Protein AF-A0A935I8S0-F1 (afdb_monomer_lite)

Foldseek 3Di:
DDPVVVVLVVVVVVVVVVVVVPPDPDDDPDQAEAAAAEEQEDQPDPSPDDPVLVVVVQVVVQCQLQVVDPCLVVDDPVCNVVRDNNRHGYAYDQAALVGDGDRRYHYHNDPCLEAEPLDPVVCPPPGQQSRYAYEYTHQYYPPDQKDWDDQDDDDPVNPDDSHTYIYGHPPCSPPDDD

Secondary structure (DSSP, 8-state):
--HHHHHHHHHHHHHHHHTTS-----S--PPEEEEEEEEEEESSSTTS--HHHHHHHHHHHHHHHTT--GGGGGS-GGGGGG----SEEEEE-SB-TTS-B--SEEEEE-STTEE-TT-GGGGGG---TTT-EEEEEESEESS-SEEE--TT---TTSTT----EEEEEGGGTT----

pLDDT: mean 71.48, std 18.16, range [29.22, 94.81]

Sequence (178 aa):
MRPKYEESVKRIKESIKLNKNSNQDKILSEPITIPVVFHILHLGGSENISDEQIYDQIRILNRDYQKQNEDTTNVVTAFQNNIANVGFKFVLAKIDPDGRCTNGIVRHLTSKTFWNADSIDHFRYTWPPDKYLNFYIVKSINIAPAYTFLPWHRNSRLCRCHSMRIQISRQHWNCKYC

Structure (mmCIF, N/CA/C/O backbone):
data_AF-A0A935I8S0-F1
#
_entry.id   AF-A0A935I8S0-F1
#
loop_
_atom_site.group_PDB
_atom_site.id
_atom_site.type_symbol
_atom_site.label_atom_id
_atom_site.label_alt_id
_atom_site.label_comp_id
_atom_site.label_asym_id
_atom_site.label_entity_id
_atom_site.label_seq_id
_atom_site.pdbx_PDB_ins_code
_atom_site.Cartn_x
_atom_site.Cartn_y
_atom_site.Cartn_z
_atom_site.occupancy
_atom_site.B_iso_or_equiv
_atom_site.auth_seq_id
_atom_site.auth_comp_id
_atom_site.auth_asym_id
_atom_site.auth_atom_id
_atom_site.pdbx_PDB_model_num
ATOM 1 N N . MET A 1 1 ? -27.569 0.102 -10.338 1.00 47.88 1 MET A N 1
ATOM 2 C CA . MET A 1 1 ? -26.706 -0.362 -9.227 1.00 47.88 1 MET A CA 1
ATOM 3 C C . MET A 1 1 ? -26.232 -1.777 -9.599 1.00 47.88 1 MET A C 1
ATOM 5 O O . MET A 1 1 ? -26.982 -2.451 -10.295 1.00 47.88 1 MET A O 1
ATOM 9 N N . ARG A 1 2 ? -24.958 -2.163 -9.382 1.00 45.62 2 ARG A N 1
ATOM 10 C CA . ARG A 1 2 ? -24.390 -3.420 -9.940 1.00 45.62 2 ARG A CA 1
ATOM 11 C C . ARG A 1 2 ? -24.674 -4.613 -8.999 1.00 45.62 2 ARG A C 1
ATOM 13 O O . ARG A 1 2 ? -24.190 -4.565 -7.869 1.00 45.62 2 ARG A O 1
ATOM 20 N N . PRO A 1 3 ? -25.298 -5.710 -9.475 1.00 60.19 3 PRO A N 1
ATOM 21 C CA . PRO A 1 3 ? -25.743 -6.831 -8.630 1.00 60.19 3 PRO A CA 1
ATOM 22 C C . PRO A 1 3 ? -24.647 -7.453 -7.748 1.00 60.19 3 PRO A C 1
ATOM 24 O O . PRO A 1 3 ? -24.883 -7.774 -6.591 1.00 60.19 3 PRO A O 1
ATOM 27 N N . LYS A 1 4 ? -23.409 -7.549 -8.258 1.00 61.66 4 LYS A N 1
ATOM 28 C CA . LYS A 1 4 ? -22.282 -8.185 -7.547 1.00 61.66 4 LYS A CA 1
ATOM 29 C C . LYS A 1 4 ? -21.810 -7.434 -6.292 1.00 61.66 4 LYS A C 1
ATOM 31 O O . LYS A 1 4 ? -21.258 -8.058 -5.391 1.00 61.66 4 LYS A O 1
ATOM 36 N N . TYR A 1 5 ? -21.986 -6.111 -6.238 1.00 57.78 5 TYR A N 1
ATOM 37 C CA . TYR A 1 5 ? -21.604 -5.301 -5.072 1.00 57.78 5 TYR A CA 1
ATOM 38 C C . TYR A 1 5 ? -22.648 -5.397 -3.960 1.00 57.78 5 TYR A C 1
ATOM 40 O O . TYR A 1 5 ? -22.319 -5.535 -2.787 1.00 57.78 5 TYR A O 1
ATOM 48 N N . GLU A 1 6 ? -23.924 -5.363 -4.333 1.00 71.25 6 GLU A N 1
ATOM 49 C CA . GLU A 1 6 ? -25.011 -5.582 -3.380 1.00 71.25 6 GLU A CA 1
ATOM 50 C C . GLU A 1 6 ? -24.904 -6.971 -2.762 1.00 71.25 6 GLU A C 1
ATOM 52 O O . GLU A 1 6 ? -25.078 -7.120 -1.558 1.00 71.25 6 GLU A O 1
ATOM 57 N N . GLU A 1 7 ? -24.513 -7.965 -3.558 1.00 75.06 7 GLU A N 1
ATOM 58 C CA . GLU A 1 7 ? -24.261 -9.317 -3.083 1.00 75.06 7 GLU A CA 1
ATOM 59 C C . GLU A 1 7 ? -23.069 -9.394 -2.116 1.00 75.06 7 GLU A C 1
ATOM 61 O O . GLU A 1 7 ? -23.178 -10.042 -1.079 1.00 75.06 7 GLU A O 1
ATOM 66 N N . SER A 1 8 ? -21.950 -8.703 -2.373 1.00 64.69 8 SER A N 1
ATOM 67 C CA . SER A 1 8 ? -20.818 -8.690 -1.432 1.00 64.69 8 SER A CA 1
ATOM 68 C C . SER A 1 8 ? -21.151 -7.966 -0.127 1.00 64.69 8 SER A C 1
ATOM 70 O O . SER A 1 8 ? -20.838 -8.476 0.950 1.00 64.69 8 SER A O 1
ATOM 72 N N . VAL A 1 9 ? -21.860 -6.836 -0.195 1.00 74.19 9 VAL A N 1
ATOM 73 C CA . VAL A 1 9 ? -22.369 -6.127 0.991 1.00 74.19 9 VAL A CA 1
ATOM 74 C C . VAL A 1 9 ? -23.384 -6.986 1.748 1.00 74.19 9 VAL A C 1
ATOM 76 O O . VAL A 1 9 ? -23.379 -7.001 2.979 1.00 74.19 9 VAL A O 1
ATOM 79 N N . LYS A 1 10 ? -24.238 -7.724 1.035 1.00 81.31 10 LYS A N 1
ATOM 80 C CA . LYS A 1 10 ? -25.221 -8.638 1.621 1.00 81.31 10 LYS A CA 1
ATOM 81 C C . LYS A 1 10 ? -24.537 -9.802 2.338 1.00 81.31 10 LYS A C 1
ATOM 83 O O . LYS A 1 10 ? -24.839 -10.008 3.508 1.00 81.31 10 LYS A O 1
ATOM 88 N N . ARG A 1 11 ? -23.538 -10.449 1.723 1.00 76.19 11 ARG A N 1
ATOM 89 C CA . ARG A 1 11 ? -22.737 -11.513 2.362 1.00 76.19 11 ARG A CA 1
ATOM 90 C C . ARG A 1 11 ? -22.033 -11.035 3.633 1.00 76.19 11 ARG A C 1
ATOM 92 O O . ARG A 1 11 ? -22.046 -11.740 4.634 1.00 76.19 11 ARG A O 1
ATOM 99 N N . ILE A 1 12 ? -21.457 -9.828 3.614 1.00 76.88 12 ILE A N 1
ATOM 100 C CA . ILE A 1 12 ? -20.814 -9.229 4.798 1.00 76.88 12 ILE A CA 1
ATOM 101 C C . ILE A 1 12 ? -21.853 -8.940 5.892 1.00 76.88 12 ILE A C 1
ATOM 103 O O . ILE A 1 12 ? -21.623 -9.210 7.067 1.00 76.88 12 ILE A O 1
ATOM 107 N N . LYS A 1 13 ? -23.029 -8.416 5.531 1.00 77.50 13 LYS A N 1
ATOM 108 C CA . LYS A 1 13 ? -24.113 -8.176 6.497 1.00 77.50 13 LYS A CA 1
ATOM 109 C C . LYS A 1 13 ? -24.677 -9.477 7.072 1.00 77.50 13 LYS A C 1
ATOM 111 O O . LYS A 1 13 ? -25.064 -9.501 8.237 1.00 77.50 13 LYS A O 1
ATOM 116 N N . GLU A 1 14 ? -24.741 -10.537 6.276 1.00 79.38 14 GLU A N 1
ATOM 117 C CA . GLU A 1 14 ? -25.218 -11.858 6.690 1.00 79.38 14 GLU A CA 1
ATOM 118 C C . GLU A 1 14 ? -24.225 -12.556 7.622 1.00 79.38 14 GLU A C 1
ATOM 120 O O . GLU A 1 14 ? -24.647 -13.052 8.665 1.00 79.38 14 GLU A O 1
ATOM 125 N N . SER A 1 15 ? -22.918 -12.501 7.342 1.00 66.75 15 SER A N 1
ATOM 126 C CA . SER A 1 15 ? -21.899 -13.039 8.257 1.00 66.75 15 SER A CA 1
ATOM 127 C C . SER A 1 15 ? -21.891 -12.315 9.610 1.00 66.75 15 SER A C 1
ATOM 129 O O . SER A 1 15 ? -21.768 -12.954 10.653 1.00 66.75 15 SER A O 1
ATOM 131 N N . ILE A 1 16 ? -22.130 -10.998 9.621 1.00 70.69 16 ILE A N 1
ATOM 132 C CA . ILE A 1 16 ? -22.276 -10.210 10.858 1.00 70.69 16 ILE A CA 1
ATOM 133 C C . ILE A 1 16 ? -23.542 -10.601 11.639 1.00 70.69 16 ILE A C 1
ATOM 135 O O . ILE A 1 16 ? -23.523 -10.616 12.868 1.00 70.69 16 ILE A O 1
ATOM 139 N N . LYS A 1 17 ? -24.651 -10.911 10.953 1.00 71.06 17 LYS A N 1
ATOM 140 C CA . LYS A 1 17 ? -25.908 -11.328 11.600 1.00 71.06 17 LYS A CA 1
ATOM 141 C C . LYS A 1 17 ? -25.829 -12.739 12.181 1.00 71.06 17 LYS A C 1
ATOM 143 O O . LYS A 1 17 ? -26.334 -12.952 13.278 1.00 71.06 17 LYS A O 1
ATOM 148 N N . LEU A 1 18 ? -25.182 -13.675 11.487 1.00 60.50 18 LEU A N 1
ATOM 149 C CA . LEU A 1 18 ? -24.985 -15.043 11.982 1.00 60.50 18 LEU A CA 1
ATOM 150 C C . LEU A 1 18 ? -24.153 -15.062 13.272 1.00 60.50 18 LEU A C 1
ATOM 152 O O . LEU A 1 18 ? -24.485 -15.791 14.200 1.00 60.50 18 LEU A O 1
ATOM 156 N N . ASN A 1 19 ? -23.164 -14.173 13.385 1.00 57.09 19 ASN A N 1
ATOM 157 C CA . ASN A 1 19 ? -22.360 -14.021 14.600 1.00 57.09 19 ASN A CA 1
ATOM 158 C C . ASN A 1 19 ? -23.111 -13.397 15.794 1.00 57.09 19 ASN A C 1
ATOM 160 O O . ASN A 1 19 ? -22.591 -13.438 16.903 1.00 57.09 19 ASN A O 1
ATOM 164 N N . LYS A 1 20 ? -24.313 -12.828 15.606 1.00 54.94 20 LYS A N 1
ATOM 165 C CA . LYS A 1 20 ? -25.110 -12.237 16.700 1.00 54.94 20 LYS A CA 1
ATOM 166 C C . LYS A 1 20 ? -26.064 -13.215 17.390 1.00 54.94 20 LYS A C 1
ATOM 168 O O . LYS A 1 20 ? -26.501 -12.922 18.495 1.00 54.94 20 LYS A O 1
ATOM 173 N N . ASN A 1 21 ? -26.394 -14.344 16.761 1.00 51.12 21 ASN A N 1
ATOM 174 C CA . ASN A 1 21 ? -27.400 -15.279 17.289 1.00 51.12 21 ASN A CA 1
ATOM 175 C C . ASN A 1 21 ? -26.797 -16.438 18.099 1.00 51.12 21 ASN A C 1
ATOM 177 O O . ASN A 1 21 ? -27.532 -17.213 18.708 1.00 51.12 21 ASN A O 1
ATOM 181 N N . SER A 1 22 ? -25.471 -16.548 18.136 1.00 48.03 22 SER A N 1
ATOM 182 C CA . SER A 1 22 ? -24.754 -17.504 18.973 1.00 48.03 22 SER A CA 1
ATOM 183 C C . SER A 1 22 ? -24.495 -16.865 20.336 1.00 48.03 22 SER A C 1
ATOM 185 O O . SER A 1 22 ? -23.469 -16.221 20.535 1.00 48.03 22 SER A O 1
ATOM 187 N N . ASN A 1 23 ? -25.438 -17.016 21.271 1.00 50.53 23 ASN A N 1
ATOM 188 C CA . ASN A 1 23 ? -25.213 -16.736 22.691 1.00 50.53 23 ASN A CA 1
ATOM 189 C C . ASN A 1 23 ? -24.154 -17.699 23.235 1.00 50.53 23 ASN A C 1
ATOM 191 O O . ASN A 1 23 ? -24.461 -18.753 23.792 1.00 50.53 23 ASN A O 1
ATOM 195 N N . GLN A 1 24 ? -22.896 -17.329 23.055 1.00 47.62 24 GLN A N 1
ATOM 196 C CA . GLN A 1 24 ? -21.802 -17.865 23.831 1.00 47.62 24 GLN A CA 1
ATOM 197 C C . GLN A 1 24 ? -20.819 -16.727 24.043 1.00 47.62 24 GLN A C 1
ATOM 199 O O . GLN A 1 24 ? -20.204 -16.245 23.092 1.00 47.62 24 GLN A O 1
ATOM 204 N N . ASP A 1 25 ? -20.692 -16.317 25.302 1.00 52.53 25 ASP A N 1
ATOM 205 C CA . ASP A 1 25 ? -19.586 -15.533 25.840 1.00 52.53 25 ASP A CA 1
ATOM 206 C C . ASP A 1 25 ? -18.270 -16.298 25.632 1.00 52.53 25 ASP A C 1
ATOM 208 O O . ASP A 1 25 ? -17.648 -16.817 26.560 1.00 52.53 25 ASP A O 1
ATOM 212 N N . LYS A 1 26 ? -17.846 -16.418 24.373 1.00 43.56 26 LYS A N 1
ATOM 213 C CA . LYS A 1 26 ? -16.537 -16.915 23.989 1.00 43.56 26 LYS A CA 1
ATOM 214 C C . LYS A 1 26 ? -15.690 -15.707 23.633 1.00 43.56 26 LYS A C 1
ATOM 216 O O . LYS A 1 26 ? -15.690 -15.199 22.517 1.00 43.56 26 LYS A O 1
ATOM 221 N N . ILE A 1 27 ? -15.022 -15.243 24.681 1.00 51.50 27 ILE A N 1
ATOM 222 C CA . ILE A 1 27 ? -13.694 -14.639 24.689 1.00 51.50 27 ILE A CA 1
ATOM 223 C C . ILE A 1 27 ? -12.972 -14.821 23.338 1.00 51.50 27 ILE A C 1
ATOM 225 O O . ILE A 1 27 ? -12.757 -15.946 22.886 1.00 51.50 27 ILE A O 1
ATOM 229 N N . LEU A 1 28 ? -12.571 -13.669 22.782 1.00 48.00 28 LEU A N 1
ATOM 230 C CA . LEU A 1 28 ? -11.877 -13.402 21.514 1.00 48.00 28 LEU A CA 1
ATOM 231 C C . LEU A 1 28 ? -12.797 -13.333 20.284 1.00 48.00 28 LEU A C 1
ATOM 233 O O . LEU A 1 28 ? -12.865 -14.260 19.481 1.00 48.00 28 LEU A O 1
ATOM 237 N N . SER A 1 29 ? -13.425 -12.167 20.070 1.00 54.91 29 SER A N 1
ATOM 238 C CA . SER A 1 29 ? -13.771 -11.757 18.709 1.00 54.91 29 SER A CA 1
ATOM 239 C C . SER A 1 29 ? -12.471 -11.708 17.908 1.00 54.91 29 SER A C 1
ATOM 241 O O . SER A 1 29 ? -11.661 -10.791 18.060 1.00 54.91 29 SER A O 1
ATOM 243 N N . GLU A 1 30 ? -12.200 -12.742 17.110 1.00 59.38 30 GLU A N 1
ATOM 244 C CA . GLU A 1 30 ? -11.024 -12.706 16.254 1.00 59.38 30 GLU A CA 1
ATOM 245 C C . GLU A 1 30 ? -11.119 -11.460 15.363 1.00 59.38 30 GLU A C 1
ATOM 247 O O . GLU A 1 30 ? -12.149 -11.243 14.714 1.00 59.38 30 GLU A O 1
ATOM 252 N N . PRO A 1 31 ? -10.082 -10.604 15.348 1.00 66.69 31 PRO A N 1
ATOM 253 C CA . PRO A 1 31 ? -10.117 -9.390 14.557 1.00 66.69 31 PRO A CA 1
ATOM 254 C C . PRO A 1 31 ? -10.281 -9.764 13.085 1.00 66.69 31 PRO A C 1
ATOM 256 O O . PRO A 1 31 ? -9.520 -10.584 12.552 1.00 66.69 31 PRO A O 1
ATOM 259 N N . ILE A 1 32 ? -11.262 -9.138 12.427 1.00 80.56 32 ILE A N 1
ATOM 260 C CA . ILE A 1 32 ? -11.515 -9.321 10.996 1.00 80.56 32 ILE A CA 1
ATOM 261 C C . ILE A 1 32 ? -10.199 -9.090 10.263 1.00 80.56 32 ILE A C 1
ATOM 263 O O . ILE A 1 32 ? -9.533 -8.079 10.454 1.00 80.56 32 ILE A O 1
ATOM 267 N N . THR A 1 33 ? -9.779 -10.046 9.450 1.00 84.88 33 THR A N 1
ATOM 268 C CA . THR A 1 33 ? -8.479 -9.967 8.794 1.00 84.88 33 THR A CA 1
ATOM 269 C C . THR A 1 33 ? -8.661 -9.483 7.363 1.00 84.88 33 THR A C 1
ATOM 271 O O . THR A 1 33 ? -9.378 -10.108 6.587 1.00 84.88 33 THR A O 1
ATOM 274 N N . ILE A 1 34 ? -8.019 -8.368 7.018 1.00 86.38 34 ILE A N 1
ATOM 275 C CA . ILE A 1 34 ? -8.024 -7.786 5.675 1.00 86.38 34 ILE A CA 1
ATOM 276 C C . ILE A 1 34 ? -6.741 -8.231 4.963 1.00 86.38 34 ILE A C 1
ATOM 278 O O . ILE A 1 34 ? -5.653 -7.823 5.383 1.00 86.38 34 ILE A O 1
ATOM 282 N N . PRO A 1 35 ? -6.834 -9.051 3.898 1.00 91.00 35 PRO A N 1
ATOM 283 C CA . PRO A 1 35 ? -5.677 -9.428 3.097 1.00 91.00 35 PRO A CA 1
ATOM 284 C C . PRO A 1 35 ? -5.145 -8.222 2.321 1.00 91.00 35 PRO A C 1
ATOM 286 O O . PRO A 1 35 ? -5.886 -7.567 1.585 1.00 91.00 35 PRO A O 1
ATOM 289 N N . VAL A 1 36 ? -3.855 -7.947 2.464 1.00 92.44 36 VAL A N 1
ATOM 290 C CA . VAL A 1 36 ? -3.159 -6.823 1.838 1.00 92.44 36 VAL A CA 1
ATOM 291 C C . VAL A 1 36 ? -2.130 -7.335 0.843 1.00 92.44 36 VAL A C 1
ATOM 293 O O . VAL A 1 36 ? -1.402 -8.286 1.125 1.00 92.44 36 VAL A O 1
ATOM 296 N N . VAL A 1 37 ? -2.048 -6.676 -0.308 1.00 94.12 37 VAL A N 1
ATOM 297 C CA . VAL A 1 37 ? -0.993 -6.893 -1.298 1.00 94.12 37 VAL A CA 1
ATOM 298 C C . VAL A 1 37 ? -0.300 -5.574 -1.626 1.00 94.12 37 VAL A C 1
ATOM 300 O O . VAL A 1 37 ? -0.965 -4.562 -1.861 1.00 94.12 37 VAL A O 1
ATOM 303 N N . PHE A 1 38 ? 1.032 -5.589 -1.653 1.00 93.69 38 PHE A N 1
ATOM 304 C CA . PHE A 1 38 ? 1.861 -4.466 -2.082 1.00 93.69 38 PHE A CA 1
ATOM 305 C C . PHE A 1 38 ? 2.404 -4.716 -3.483 1.00 93.69 38 PHE A C 1
ATOM 307 O O . PHE A 1 38 ? 3.114 -5.690 -3.716 1.00 93.69 38 PHE A O 1
ATOM 314 N N . HIS A 1 39 ? 2.109 -3.800 -4.397 1.00 92.75 39 HIS A N 1
ATOM 315 C CA . HIS A 1 39 ? 2.631 -3.772 -5.757 1.00 92.75 39 HIS A CA 1
ATOM 316 C C . HIS A 1 39 ? 3.704 -2.691 -5.856 1.00 92.75 39 HIS A C 1
ATOM 318 O O . HIS A 1 39 ? 3.407 -1.496 -5.785 1.00 92.75 39 HIS A O 1
ATOM 324 N N . ILE A 1 40 ? 4.954 -3.102 -6.020 1.00 91.81 40 ILE A N 1
ATOM 325 C CA . ILE A 1 40 ? 6.116 -2.211 -6.078 1.00 91.81 40 ILE A CA 1
ATOM 326 C C . ILE A 1 40 ? 6.534 -2.084 -7.532 1.00 91.81 40 ILE A C 1
ATOM 328 O O . ILE A 1 40 ? 6.985 -3.059 -8.129 1.00 91.81 40 ILE A O 1
ATOM 332 N N . LEU A 1 41 ? 6.381 -0.900 -8.117 1.00 90.44 41 LEU A N 1
ATOM 333 C CA . LEU A 1 41 ? 6.815 -0.638 -9.488 1.00 90.44 41 LEU A CA 1
ATOM 334 C C . LEU A 1 41 ? 8.167 0.066 -9.436 1.00 90.44 41 LEU A C 1
ATOM 336 O O . LEU A 1 41 ? 8.265 1.184 -8.927 1.00 90.44 41 LEU A O 1
ATOM 340 N N . HIS A 1 42 ? 9.200 -0.586 -9.968 1.00 89.69 42 HIS A N 1
ATOM 341 C CA . HIS A 1 42 ? 10.574 -0.107 -9.867 1.00 89.69 42 HIS A CA 1
ATOM 342 C C . HIS A 1 42 ? 11.392 -0.344 -11.136 1.00 89.69 42 HIS A C 1
ATOM 344 O O . HIS A 1 42 ? 11.081 -1.208 -11.950 1.00 89.69 42 HIS A O 1
ATOM 350 N N . LEU A 1 43 ? 12.486 0.404 -11.264 1.00 89.31 43 LEU A N 1
ATOM 351 C CA . LEU A 1 43 ? 13.574 0.188 -12.224 1.00 89.31 43 LEU A CA 1
ATOM 352 C C . LEU A 1 43 ? 14.847 -0.328 -11.530 1.00 89.31 43 LEU A C 1
ATOM 354 O O . LEU A 1 43 ? 15.947 -0.209 -12.053 1.00 89.31 43 LEU A O 1
ATOM 358 N N . GLY A 1 44 ? 14.695 -0.871 -10.318 1.00 83.19 44 GLY A N 1
ATOM 359 C CA . GLY A 1 44 ? 15.816 -1.279 -9.458 1.00 83.19 44 GLY A CA 1
ATOM 360 C C . GLY A 1 44 ? 16.429 -0.113 -8.685 1.00 83.19 44 GLY A C 1
ATOM 361 O O . GLY A 1 44 ? 17.449 -0.280 -8.025 1.00 83.19 44 GLY A O 1
ATOM 362 N N . GLY A 1 45 ? 15.802 1.061 -8.762 1.00 81.25 45 GLY A N 1
ATOM 363 C CA . GLY A 1 45 ? 16.224 2.239 -8.040 1.00 81.25 45 GLY A CA 1
ATOM 364 C C . GLY A 1 45 ? 15.643 2.309 -6.635 1.00 81.25 45 GLY A C 1
ATOM 365 O O . GLY A 1 45 ? 15.232 1.335 -6.007 1.00 81.25 45 GLY A O 1
ATOM 366 N N . SER A 1 46 ? 15.592 3.543 -6.165 1.00 78.38 46 SER A N 1
ATOM 367 C CA . SER A 1 46 ? 15.211 3.929 -4.816 1.00 78.38 46 SER A CA 1
ATOM 368 C C . SER A 1 46 ? 13.784 3.468 -4.439 1.00 78.38 46 SER A C 1
ATOM 370 O O . SER A 1 46 ? 13.495 3.170 -3.290 1.00 78.38 46 SER A O 1
ATOM 372 N N . GLU A 1 47 ? 12.884 3.366 -5.411 1.00 76.81 47 GLU A N 1
ATOM 373 C CA . GLU A 1 47 ? 11.491 2.935 -5.260 1.00 76.81 47 GLU A CA 1
ATOM 374 C C . GLU A 1 47 ? 11.318 1.434 -4.954 1.00 76.81 47 GLU A C 1
ATOM 376 O O . GLU A 1 47 ? 10.244 1.018 -4.521 1.00 76.81 47 GLU A O 1
ATOM 381 N N . ASN A 1 48 ? 12.376 0.632 -5.113 1.00 87.44 48 ASN A N 1
ATOM 382 C CA . ASN A 1 48 ? 12.408 -0.772 -4.715 1.00 87.44 48 ASN A CA 1
ATOM 383 C C . ASN A 1 48 ? 12.626 -0.898 -3.194 1.00 87.44 48 ASN A C 1
ATOM 385 O O . ASN A 1 48 ? 13.710 -1.264 -2.744 1.00 87.44 48 ASN A O 1
ATOM 389 N N . ILE A 1 49 ? 11.612 -0.543 -2.400 1.00 88.00 49 ILE A N 1
ATOM 390 C CA . ILE A 1 49 ? 11.705 -0.545 -0.928 1.00 88.00 49 ILE A CA 1
ATOM 391 C C . ILE A 1 49 ? 11.936 -1.954 -0.372 1.00 88.00 49 ILE A C 1
ATOM 393 O O . ILE A 1 49 ? 11.517 -2.928 -0.997 1.00 88.00 49 ILE A O 1
ATOM 397 N N . SER A 1 50 ? 12.581 -2.088 0.785 1.00 91.81 50 SER A N 1
ATOM 398 C CA . SER A 1 50 ? 12.880 -3.411 1.349 1.00 91.81 50 SER A CA 1
ATOM 399 C C . SER A 1 50 ? 11.632 -4.092 1.933 1.00 91.81 50 SER A C 1
ATOM 401 O O . SER A 1 50 ? 10.629 -3.430 2.215 1.00 91.81 50 SER A O 1
ATOM 403 N N . ASP A 1 51 ? 11.672 -5.416 2.101 1.00 90.88 51 ASP A N 1
ATOM 404 C CA . ASP A 1 51 ? 10.565 -6.165 2.715 1.00 90.88 51 ASP A CA 1
ATOM 405 C C . ASP A 1 51 ? 10.333 -5.710 4.166 1.00 90.88 51 ASP A C 1
ATOM 407 O O . ASP A 1 51 ? 9.191 -5.593 4.610 1.00 90.88 51 ASP A O 1
ATOM 411 N N . GLU A 1 52 ? 11.399 -5.348 4.884 1.00 90.12 52 GLU A N 1
ATOM 412 C CA . GLU A 1 52 ? 11.336 -4.851 6.263 1.00 90.12 52 GLU A CA 1
ATOM 413 C C . GLU A 1 52 ? 10.520 -3.560 6.362 1.00 90.12 52 GLU A C 1
ATOM 415 O O . GLU A 1 52 ? 9.721 -3.410 7.284 1.00 90.12 52 GLU A O 1
ATOM 420 N N . GLN A 1 53 ? 10.661 -2.652 5.389 1.00 88.50 53 GLN A N 1
ATOM 421 C CA . GLN A 1 53 ? 9.870 -1.417 5.339 1.00 88.50 53 GLN A CA 1
ATOM 422 C C . GLN A 1 53 ? 8.373 -1.709 5.152 1.00 88.50 53 GLN A C 1
ATOM 424 O O . GLN A 1 53 ? 7.524 -1.012 5.707 1.00 88.50 53 GLN A O 1
ATOM 429 N N . ILE A 1 54 ? 8.033 -2.760 4.404 1.00 90.75 54 ILE A N 1
ATOM 430 C CA . IL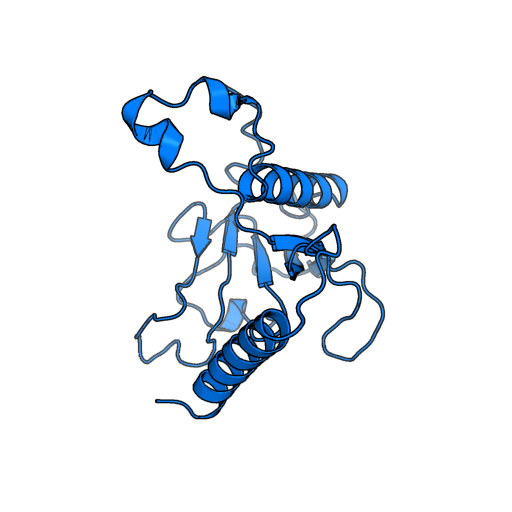E A 1 54 ? 6.643 -3.182 4.183 1.00 90.75 54 ILE A CA 1
ATOM 431 C C . ILE A 1 54 ? 6.072 -3.824 5.448 1.00 90.75 54 ILE A C 1
ATOM 433 O O . ILE A 1 54 ? 4.945 -3.511 5.846 1.00 90.75 54 ILE A O 1
ATOM 437 N N . TYR A 1 55 ? 6.842 -4.695 6.103 1.00 90.94 55 TYR A N 1
ATOM 438 C CA . TYR A 1 55 ? 6.438 -5.290 7.377 1.00 90.94 55 TYR A CA 1
ATOM 439 C C . TYR A 1 55 ? 6.233 -4.218 8.451 1.00 90.94 55 TYR A C 1
ATOM 441 O O . TYR A 1 55 ? 5.251 -4.281 9.195 1.00 90.94 55 TYR A O 1
ATOM 449 N N . ASP A 1 56 ? 7.094 -3.199 8.483 1.00 88.31 56 ASP A N 1
ATOM 450 C CA . ASP A 1 56 ? 6.948 -2.067 9.395 1.00 88.31 56 ASP A CA 1
ATOM 451 C C . ASP A 1 56 ? 5.677 -1.256 9.110 1.00 88.31 56 ASP A C 1
ATOM 453 O O . ASP A 1 56 ? 4.932 -0.919 10.030 1.00 88.31 56 ASP A O 1
ATOM 457 N N . GLN A 1 57 ? 5.342 -1.037 7.836 1.00 87.31 57 GLN A N 1
ATOM 458 C CA . GLN A 1 57 ? 4.099 -0.362 7.467 1.00 87.31 57 GLN A CA 1
ATOM 459 C C . GLN A 1 57 ? 2.855 -1.150 7.905 1.00 87.31 57 GLN A C 1
ATOM 461 O O . GLN A 1 57 ? 1.895 -0.558 8.401 1.00 87.31 57 GLN A O 1
ATOM 466 N N . ILE A 1 58 ? 2.852 -2.479 7.756 1.00 88.12 58 ILE A N 1
ATOM 467 C CA . ILE A 1 58 ? 1.763 -3.333 8.260 1.00 88.12 58 ILE A CA 1
ATOM 468 C C . ILE A 1 58 ? 1.674 -3.266 9.788 1.00 88.12 58 ILE A C 1
ATOM 470 O O . ILE A 1 58 ? 0.571 -3.195 10.335 1.00 88.12 58 ILE A O 1
ATOM 474 N N . ARG A 1 59 ? 2.815 -3.250 10.485 1.00 86.69 59 ARG A N 1
ATOM 475 C CA . ARG A 1 59 ? 2.870 -3.080 11.943 1.00 86.69 59 ARG A CA 1
ATOM 476 C C . ARG A 1 59 ? 2.263 -1.741 12.368 1.00 86.69 59 ARG A C 1
ATOM 478 O O . ARG A 1 59 ? 1.422 -1.736 13.262 1.00 86.69 59 ARG A O 1
ATOM 485 N N . ILE A 1 60 ? 2.630 -0.639 11.710 1.00 82.94 60 ILE A N 1
ATOM 486 C CA . ILE A 1 60 ? 2.076 0.702 11.962 1.00 82.94 60 ILE A CA 1
ATOM 487 C C . ILE A 1 60 ? 0.564 0.723 11.706 1.00 82.94 60 ILE A C 1
ATOM 489 O O . ILE A 1 60 ? -0.189 1.171 12.563 1.00 82.94 60 ILE A O 1
ATOM 493 N N . LEU A 1 61 ? 0.098 0.167 10.581 1.00 85.19 61 LEU A N 1
ATOM 494 C CA . LEU A 1 61 ? -1.336 0.096 10.277 1.00 85.19 61 LEU A CA 1
ATOM 495 C C . LEU A 1 61 ? -2.111 -0.691 11.339 1.00 85.19 61 LEU A C 1
ATOM 497 O O . LEU A 1 61 ? -3.182 -0.271 11.764 1.00 85.19 61 LEU A O 1
ATOM 501 N N . ASN A 1 62 ? -1.582 -1.827 11.788 1.00 85.50 62 ASN A N 1
ATOM 502 C CA . ASN A 1 62 ? -2.231 -2.601 12.842 1.00 85.50 62 ASN A CA 1
ATOM 503 C C . ASN A 1 62 ? -2.225 -1.867 14.180 1.00 85.50 62 ASN A C 1
ATOM 505 O O . ASN A 1 62 ? -3.255 -1.852 14.846 1.00 85.50 62 ASN A O 1
ATOM 509 N N . ARG A 1 63 ? -1.114 -1.215 14.541 1.00 80.12 63 ARG A N 1
ATOM 510 C CA . ARG A 1 63 ? -1.026 -0.388 15.748 1.00 80.12 63 ARG A CA 1
ATOM 511 C C . ARG A 1 63 ? -2.124 0.685 15.746 1.00 80.12 63 ARG A C 1
ATOM 513 O O . ARG A 1 63 ? -2.933 0.741 16.676 1.00 80.12 63 ARG A O 1
ATOM 520 N N . ASP A 1 64 ? -2.208 1.432 14.645 1.00 78.62 64 ASP A N 1
ATOM 521 C CA . ASP A 1 64 ? -3.105 2.575 14.477 1.00 78.62 64 ASP A CA 1
ATOM 522 C C . ASP A 1 64 ? -4.585 2.176 14.505 1.00 78.62 64 ASP A C 1
ATOM 524 O O . ASP A 1 64 ? -5.387 2.814 15.190 1.00 78.62 64 ASP A O 1
ATOM 528 N N . TYR A 1 65 ? -4.948 1.084 13.829 1.00 75.81 65 TYR A N 1
ATOM 529 C CA . TYR A 1 65 ? -6.338 0.625 13.723 1.00 75.81 65 TYR A CA 1
ATOM 530 C C . TYR A 1 65 ? -6.800 -0.257 14.894 1.00 75.81 65 TYR A C 1
ATOM 532 O O . TYR A 1 65 ? -8.004 -0.463 15.072 1.00 75.81 65 TYR A O 1
ATOM 540 N N . GLN A 1 66 ? -5.877 -0.749 15.724 1.00 72.12 66 GLN A N 1
ATOM 541 C CA . GLN A 1 66 ? -6.200 -1.504 16.941 1.00 72.12 66 GLN A CA 1
ATOM 542 C C . GLN A 1 66 ? -6.177 -0.651 18.210 1.00 72.12 66 GLN A C 1
ATOM 544 O O . GLN A 1 66 ? -6.315 -1.203 19.302 1.00 72.12 66 GLN A O 1
ATOM 549 N N . LYS A 1 67 ? -6.034 0.681 18.092 1.00 65.75 67 LYS A N 1
ATOM 550 C CA . LYS A 1 67 ? -5.901 1.594 19.243 1.00 65.75 67 LYS A CA 1
ATOM 551 C C . LYS A 1 67 ? -4.694 1.223 20.128 1.00 65.75 67 LYS A C 1
ATOM 553 O O . LYS A 1 67 ? -4.710 1.437 21.332 1.00 65.75 67 LYS A O 1
ATOM 558 N N . GLN A 1 68 ? -3.629 0.679 19.542 1.00 63.38 68 GLN A N 1
ATOM 559 C CA . GLN A 1 68 ? -2.384 0.362 20.259 1.00 63.38 68 GLN A CA 1
ATOM 560 C C . GLN A 1 68 ? -1.387 1.534 20.217 1.00 63.38 68 GLN A C 1
ATOM 562 O O . GLN A 1 68 ? -0.185 1.346 20.376 1.00 63.38 68 GLN A O 1
ATOM 567 N N . ASN A 1 69 ? -1.877 2.749 19.960 1.00 61.88 69 ASN A N 1
ATOM 568 C CA . ASN A 1 69 ? -1.050 3.947 19.863 1.00 61.88 69 ASN A CA 1
ATOM 569 C C . ASN A 1 69 ? -0.830 4.494 21.272 1.00 61.88 69 ASN A C 1
ATOM 571 O O . ASN A 1 69 ? -1.796 4.844 21.956 1.00 61.88 69 ASN A O 1
ATOM 575 N N . GLU A 1 70 ? 0.427 4.612 21.687 1.00 56.00 70 GLU A N 1
ATOM 576 C CA . GLU A 1 70 ? 0.799 5.201 22.981 1.00 56.00 70 GLU A CA 1
ATOM 577 C C . GLU A 1 70 ? 0.344 6.674 23.096 1.00 56.00 70 GLU A C 1
ATOM 579 O O . GLU A 1 70 ? -0.024 7.136 24.177 1.00 56.00 70 GLU A O 1
ATOM 584 N N . ASP A 1 71 ? 0.206 7.366 21.956 1.00 55.75 71 ASP A N 1
ATOM 585 C CA . ASP A 1 71 ? -0.286 8.750 21.844 1.00 55.75 71 ASP A CA 1
ATOM 586 C C . ASP A 1 71 ? -1.788 8.923 22.134 1.00 55.75 71 ASP A C 1
ATOM 588 O O . ASP A 1 71 ? -2.311 10.038 22.101 1.00 55.75 71 ASP A O 1
ATOM 592 N N . THR A 1 72 ? -2.513 7.847 22.458 1.00 54.12 72 THR A N 1
ATOM 593 C CA . THR A 1 72 ? -3.917 7.940 22.906 1.00 54.12 72 THR A CA 1
ATOM 594 C C . THR A 1 72 ? -4.078 8.709 24.222 1.00 54.12 72 THR A C 1
ATOM 596 O O . THR A 1 72 ? -5.179 9.168 24.526 1.00 54.12 72 THR A O 1
ATOM 599 N N . THR A 1 73 ? -2.987 8.906 24.967 1.00 56.41 73 THR A N 1
ATOM 600 C CA . THR A 1 73 ? -2.923 9.724 26.189 1.00 56.41 73 THR A CA 1
ATOM 601 C C . THR A 1 73 ? -2.877 11.233 25.916 1.00 56.41 73 THR A C 1
ATOM 603 O O . THR A 1 73 ? -3.305 12.011 26.765 1.00 56.41 73 THR A O 1
ATOM 606 N N . ASN A 1 74 ? -2.452 11.650 24.716 1.00 58.75 74 ASN A N 1
ATOM 607 C CA . ASN A 1 74 ? -2.358 13.057 24.295 1.00 58.75 74 ASN A CA 1
ATOM 608 C C . ASN A 1 74 ? -3.638 13.573 23.612 1.00 58.75 74 ASN A C 1
ATOM 610 O O . ASN A 1 74 ? -3.689 14.705 23.125 1.00 58.75 74 ASN A O 1
ATOM 614 N N . VAL A 1 75 ? -4.688 12.750 23.546 1.00 59.22 75 VAL A N 1
ATOM 615 C CA . VAL A 1 75 ? -5.965 13.139 22.944 1.00 59.22 75 VAL A CA 1
ATOM 616 C C . VAL A 1 75 ? -6.676 14.131 23.863 1.00 59.22 75 VAL A C 1
ATOM 618 O O . VAL A 1 75 ? -6.973 13.820 25.019 1.00 59.22 75 VAL A O 1
ATOM 621 N N . VAL A 1 76 ? -6.984 15.317 23.321 1.00 64.62 76 VAL A N 1
ATOM 622 C CA . VAL A 1 76 ? -7.765 16.364 24.000 1.00 64.62 76 VAL A CA 1
ATOM 623 C C . VAL A 1 76 ? -9.027 15.745 24.595 1.00 64.62 76 VAL A C 1
ATOM 625 O O . VAL A 1 76 ? -9.754 15.033 23.901 1.00 64.62 76 VAL A O 1
ATOM 628 N N . THR A 1 77 ? -9.303 16.038 25.866 1.00 63.41 77 THR A N 1
ATOM 629 C CA . THR A 1 77 ? -10.329 15.377 26.690 1.00 63.41 77 THR A CA 1
ATOM 630 C C . THR A 1 77 ? -11.694 15.257 26.003 1.00 63.41 77 THR A C 1
ATOM 632 O O . THR A 1 77 ? -12.364 14.236 26.126 1.00 63.41 77 THR A O 1
ATOM 635 N N . ALA A 1 78 ? -12.072 16.250 25.192 1.00 64.50 78 ALA A N 1
ATOM 636 C CA . ALA A 1 78 ? -13.312 16.258 24.415 1.00 64.50 78 ALA A CA 1
ATOM 637 C C . ALA A 1 78 ? -13.458 15.090 23.412 1.00 64.50 78 ALA A C 1
ATOM 639 O O . ALA A 1 78 ? -14.579 14.722 23.067 1.00 64.50 78 ALA A O 1
ATOM 640 N N . PHE A 1 79 ? -12.357 14.491 22.948 1.00 64.44 79 PHE A N 1
ATOM 641 C CA . PHE A 1 79 ? -12.352 13.429 21.933 1.00 64.44 79 PHE A CA 1
ATOM 642 C C . PHE A 1 79 ? -11.995 12.043 22.482 1.00 64.44 79 PHE A C 1
ATOM 644 O O . PHE A 1 79 ? -11.997 11.072 21.724 1.00 64.44 79 PHE A O 1
ATOM 651 N N . GLN A 1 80 ? -11.743 11.911 23.789 1.00 60.88 80 GLN A N 1
ATOM 652 C CA . GLN A 1 80 ? -11.371 10.631 24.408 1.00 60.88 80 GLN A CA 1
ATOM 653 C C . GLN A 1 80 ? -12.445 9.545 24.224 1.00 60.88 80 GLN A C 1
ATOM 655 O O . GLN A 1 80 ? -12.116 8.373 24.031 1.00 60.88 80 GLN A O 1
ATOM 660 N N . ASN A 1 81 ? -13.723 9.938 24.167 1.00 63.41 81 ASN A N 1
ATOM 661 C CA . ASN A 1 81 ? -14.845 9.023 23.928 1.00 63.41 81 ASN A CA 1
ATOM 662 C C . ASN A 1 81 ? -14.961 8.538 22.469 1.00 63.41 81 ASN A C 1
ATOM 664 O O . ASN A 1 81 ? -15.696 7.590 22.205 1.00 63.41 81 ASN A O 1
ATOM 668 N N . ASN A 1 82 ? -14.227 9.140 21.527 1.00 59.91 82 ASN A N 1
ATOM 669 C CA . ASN A 1 82 ? -14.278 8.784 20.104 1.00 59.91 82 ASN A CA 1
ATOM 670 C C . ASN A 1 82 ? -13.145 7.837 19.678 1.00 59.91 82 ASN A C 1
ATOM 672 O O . ASN A 1 82 ? -13.055 7.468 18.507 1.00 59.91 82 ASN A O 1
ATOM 676 N N . ILE A 1 83 ? -12.266 7.435 20.604 1.00 60.38 83 ILE A N 1
ATOM 677 C CA . ILE A 1 83 ? -11.148 6.549 20.280 1.00 60.38 83 ILE A CA 1
ATOM 678 C C . ILE A 1 83 ? -11.647 5.100 20.233 1.00 60.38 83 ILE A C 1
ATOM 680 O O . ILE A 1 83 ? -11.841 4.461 21.273 1.00 60.38 83 ILE A O 1
ATOM 684 N N . ALA A 1 84 ? -11.804 4.562 19.026 1.00 58.06 84 ALA A N 1
ATOM 685 C CA . ALA A 1 84 ? -12.305 3.213 18.793 1.00 58.06 84 ALA A CA 1
ATOM 686 C C . ALA A 1 84 ? -11.192 2.245 18.360 1.00 58.06 84 ALA A C 1
ATOM 688 O O . ALA A 1 84 ? -10.327 2.589 17.559 1.00 58.06 84 ALA A O 1
ATOM 689 N N . ASN A 1 85 ? -11.254 1.008 18.859 1.00 66.94 85 ASN A N 1
ATOM 690 C CA . ASN A 1 85 ? -10.627 -0.128 18.189 1.00 66.94 85 ASN A CA 1
ATOM 691 C C . ASN A 1 85 ? -11.559 -0.543 17.0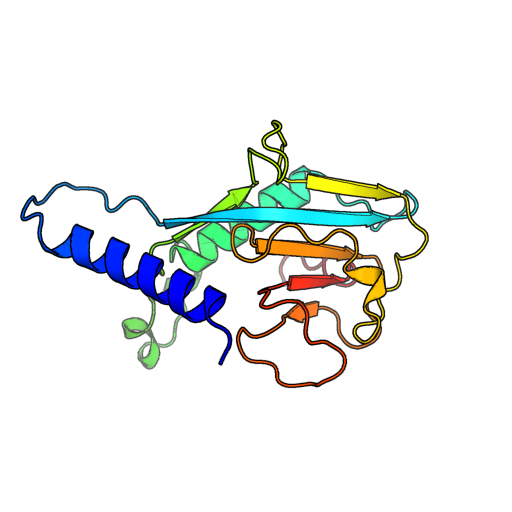46 1.00 66.94 85 ASN A C 1
ATOM 693 O O . ASN A 1 85 ? -12.739 -0.811 17.280 1.00 66.94 85 ASN A O 1
ATOM 697 N N . VAL A 1 86 ? -11.043 -0.574 15.818 1.00 69.75 86 VAL A N 1
ATOM 698 C CA . VAL A 1 86 ? -11.873 -0.790 14.626 1.00 69.75 86 VAL A CA 1
ATOM 699 C C . VAL A 1 86 ? -12.237 -2.275 14.434 1.00 69.75 86 VAL A C 1
ATOM 701 O O . VAL A 1 86 ? -13.105 -2.607 13.628 1.00 69.75 86 VAL A O 1
ATOM 704 N N . GLY A 1 87 ? -11.626 -3.186 15.201 1.00 71.44 87 GLY A N 1
ATOM 705 C CA . GLY A 1 87 ? -11.986 -4.609 15.227 1.00 71.44 87 GLY A CA 1
ATOM 706 C C . GLY A 1 87 ? -11.479 -5.419 14.029 1.00 71.44 87 GLY A C 1
ATOM 707 O O . GLY A 1 87 ? -11.936 -6.543 13.810 1.00 71.44 87 GLY A O 1
ATOM 708 N N . PHE A 1 88 ? -10.533 -4.876 13.255 1.00 79.56 88 PHE A N 1
ATOM 709 C CA . PHE A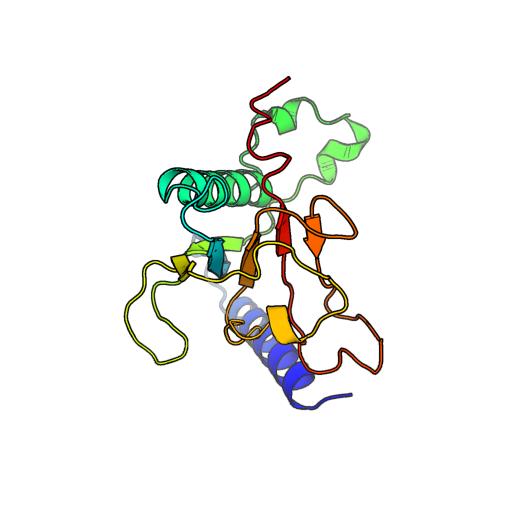 1 88 ? -9.871 -5.576 12.156 1.00 79.56 88 PHE A CA 1
ATOM 710 C C . PHE A 1 88 ? -8.346 -5.425 12.194 1.00 79.56 88 PHE A C 1
ATOM 712 O O . PHE A 1 88 ? -7.803 -4.554 12.873 1.00 79.56 88 PHE A O 1
ATOM 719 N N . LYS A 1 89 ? -7.649 -6.295 11.461 1.00 83.44 89 LYS A N 1
ATOM 720 C CA . LYS A 1 89 ? -6.198 -6.266 11.265 1.00 83.44 89 LYS A CA 1
ATOM 721 C C . LYS A 1 89 ? -5.841 -6.433 9.797 1.00 83.44 89 LYS A C 1
ATOM 723 O O . LYS A 1 89 ? -6.486 -7.184 9.066 1.00 83.44 89 LYS A O 1
ATOM 728 N N . PHE A 1 90 ? -4.779 -5.771 9.386 1.00 89.25 90 PHE A N 1
ATOM 729 C CA . PHE A 1 90 ? -4.144 -5.944 8.094 1.00 89.25 90 PHE A CA 1
ATOM 730 C C . PHE A 1 90 ? -3.126 -7.076 8.173 1.00 89.25 90 PHE A C 1
ATOM 732 O O . PHE A 1 90 ? -2.283 -7.113 9.072 1.00 89.25 90 PHE A O 1
ATOM 739 N N . VAL A 1 91 ? -3.181 -7.997 7.216 1.00 90.81 91 VAL A N 1
ATOM 740 C CA . VAL A 1 91 ? -2.155 -9.032 7.051 1.00 90.81 91 VAL A CA 1
ATOM 741 C C . VAL A 1 91 ? -1.745 -9.096 5.597 1.00 90.81 91 VAL A C 1
ATOM 743 O O . VAL A 1 91 ? -2.574 -8.912 4.709 1.00 90.81 91 VAL A O 1
ATOM 746 N N . LEU A 1 92 ? -0.480 -9.407 5.342 1.00 92.69 92 LEU A N 1
ATOM 747 C CA . LEU A 1 92 ? -0.052 -9.708 3.985 1.00 92.69 92 LEU A CA 1
ATOM 748 C C . LEU A 1 92 ? -0.768 -10.957 3.473 1.00 92.69 92 LEU A C 1
ATOM 750 O O . LEU A 1 92 ? -0.959 -11.938 4.201 1.00 92.69 92 LEU A O 1
ATOM 754 N N . ALA A 1 93 ? -1.193 -10.897 2.216 1.00 92.75 93 ALA A N 1
ATOM 755 C CA . ALA A 1 93 ? -1.840 -12.006 1.549 1.00 92.75 93 ALA A CA 1
ATOM 756 C C . ALA A 1 93 ? -0.899 -13.216 1.504 1.00 92.75 93 ALA A C 1
ATOM 758 O O . ALA A 1 93 ? 0.243 -13.104 1.075 1.00 92.75 93 ALA A O 1
ATOM 759 N N . LYS A 1 94 ? -1.398 -14.379 1.935 1.00 92.06 94 LYS A N 1
ATOM 760 C CA . LYS A 1 94 ? -0.666 -15.654 1.857 1.00 92.06 94 LYS A CA 1
ATOM 761 C C . LYS A 1 94 ? -0.989 -16.459 0.604 1.00 92.06 94 LYS A C 1
ATOM 763 O O . LYS A 1 94 ? -0.243 -17.363 0.247 1.00 92.06 94 LYS A O 1
ATOM 768 N N . ILE A 1 95 ? -2.107 -16.130 -0.040 1.00 91.19 95 ILE A N 1
ATOM 769 C CA . ILE A 1 95 ? -2.625 -16.794 -1.231 1.00 91.19 95 ILE A CA 1
ATOM 770 C C . ILE A 1 95 ? -2.922 -15.725 -2.278 1.00 91.19 95 ILE A C 1
ATOM 772 O O . ILE A 1 95 ? -3.609 -14.743 -1.976 1.00 91.19 95 ILE A O 1
ATOM 776 N N . ASP A 1 96 ? -2.386 -15.907 -3.478 1.00 91.31 96 ASP A N 1
ATOM 777 C CA . ASP A 1 96 ? -2.606 -15.028 -4.622 1.00 91.31 96 ASP A CA 1
ATOM 778 C C . ASP A 1 96 ? -3.991 -15.275 -5.269 1.00 91.31 96 ASP A C 1
ATOM 780 O O . ASP A 1 96 ? -4.714 -16.198 -4.877 1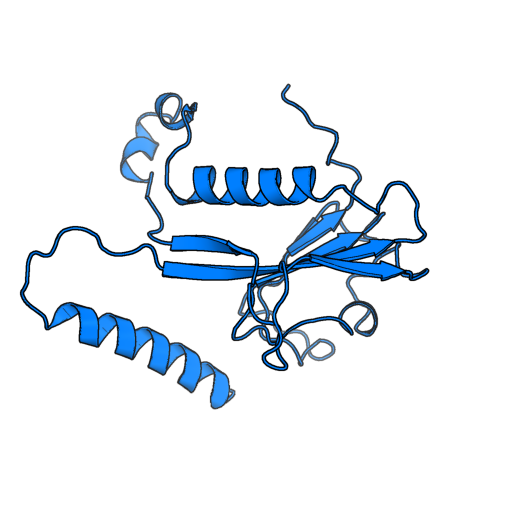.00 91.31 96 ASP A O 1
ATOM 784 N N . PRO A 1 97 ? -4.410 -14.460 -6.253 1.00 90.69 97 PRO A N 1
ATOM 785 C CA . PRO A 1 97 ? -5.709 -14.618 -6.906 1.00 90.69 97 PRO A CA 1
ATOM 786 C C . PRO A 1 97 ? -5.900 -15.953 -7.639 1.00 90.69 97 PRO A C 1
ATOM 788 O O . PRO A 1 97 ? -7.044 -16.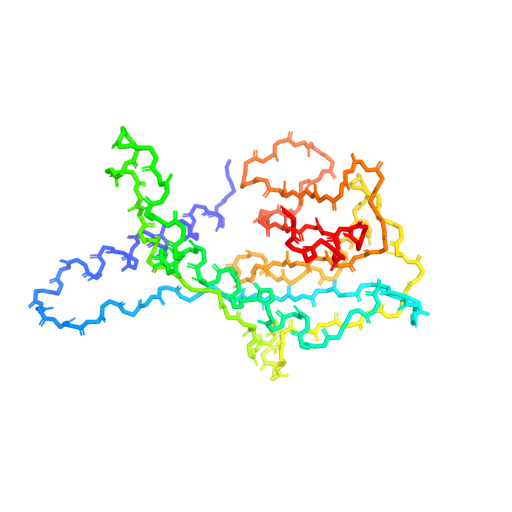366 -7.832 1.00 90.69 97 PRO A O 1
ATOM 791 N N . ASP A 1 98 ? -4.804 -16.610 -8.021 1.00 90.19 98 ASP A N 1
ATOM 792 C CA . ASP A 1 98 ? -4.790 -17.898 -8.715 1.00 90.19 98 ASP A CA 1
ATOM 793 C C . ASP A 1 98 ? -4.721 -19.087 -7.735 1.00 90.19 98 ASP A C 1
ATOM 795 O O . ASP A 1 98 ? -4.707 -20.243 -8.160 1.00 90.19 98 ASP A O 1
ATOM 799 N N . GLY A 1 99 ? -4.685 -18.826 -6.424 1.00 89.31 99 GLY A N 1
ATOM 800 C CA . GLY A 1 99 ? -4.634 -19.849 -5.382 1.00 89.31 99 GLY A CA 1
ATOM 801 C C . GLY A 1 99 ? -3.225 -20.321 -5.009 1.00 89.31 99 GLY A C 1
ATOM 802 O O . GLY A 1 99 ? -3.098 -21.305 -4.281 1.00 89.31 99 GLY A O 1
ATOM 803 N N . ARG A 1 100 ? -2.164 -19.654 -5.474 1.00 92.62 100 ARG A N 1
ATOM 804 C CA . ARG A 1 100 ? -0.771 -20.015 -5.158 1.00 92.62 100 ARG A CA 1
ATOM 805 C C . ARG A 1 100 ? -0.275 -19.305 -3.902 1.00 92.62 100 ARG A C 1
ATOM 807 O O . ARG A 1 100 ? -0.722 -18.209 -3.568 1.00 92.62 100 ARG A O 1
ATOM 814 N N . CYS A 1 101 ? 0.688 -19.917 -3.216 1.00 93.19 101 CYS A N 1
ATOM 815 C CA . CYS A 1 101 ? 1.334 -19.313 -2.054 1.00 93.19 101 CYS A CA 1
ATOM 816 C C . CYS A 1 101 ? 2.108 -18.046 -2.445 1.00 93.19 101 CYS A C 1
ATOM 818 O O . CYS A 1 101 ? 2.848 -18.030 -3.428 1.00 93.19 101 CYS A O 1
ATOM 820 N N . THR A 1 102 ? 1.969 -16.997 -1.643 1.00 94.44 102 THR A N 1
ATOM 821 C CA . THR A 1 102 ? 2.639 -15.704 -1.825 1.00 94.44 102 THR A CA 1
ATOM 822 C C . THR A 1 102 ? 2.968 -15.090 -0.466 1.00 94.44 102 THR A C 1
ATOM 824 O O . THR A 1 102 ? 2.402 -15.473 0.556 1.00 94.44 102 THR A O 1
ATOM 827 N N . ASN A 1 103 ? 3.899 -14.142 -0.445 1.00 91.88 103 ASN A N 1
ATOM 828 C CA . ASN A 1 103 ? 4.189 -13.294 0.711 1.00 91.88 103 ASN A CA 1
ATOM 829 C C . ASN A 1 103 ? 3.407 -11.965 0.671 1.00 91.88 103 ASN A C 1
ATOM 831 O O . ASN A 1 103 ? 3.601 -11.124 1.544 1.00 91.88 103 ASN A O 1
ATOM 835 N N . GLY A 1 104 ? 2.560 -11.749 -0.346 1.00 90.31 104 GLY A N 1
ATOM 836 C CA . GLY A 1 104 ? 1.756 -10.533 -0.501 1.00 90.31 104 GLY A CA 1
ATOM 837 C C . GLY A 1 104 ? 2.555 -9.319 -0.983 1.00 90.31 104 GLY A C 1
ATOM 838 O O . GLY A 1 104 ? 2.035 -8.203 -0.964 1.00 90.31 104 GLY A O 1
ATOM 839 N N . ILE A 1 105 ? 3.800 -9.519 -1.419 1.00 94.81 105 ILE A N 1
ATOM 840 C CA . ILE A 1 105 ? 4.679 -8.476 -1.950 1.00 94.81 105 ILE A CA 1
ATOM 841 C C . ILE A 1 105 ? 5.012 -8.840 -3.394 1.00 94.81 105 ILE A C 1
ATOM 843 O O . ILE A 1 105 ? 5.666 -9.844 -3.668 1.00 94.81 105 ILE A O 1
ATOM 847 N N . VAL A 1 106 ? 4.565 -8.011 -4.332 1.00 94.31 106 VAL A N 1
ATOM 848 C CA . VAL A 1 106 ? 4.779 -8.211 -5.764 1.00 94.31 106 VAL A CA 1
ATOM 849 C C . VAL A 1 106 ? 5.633 -7.071 -6.300 1.00 94.31 106 VAL A C 1
ATOM 851 O O . VAL A 1 106 ? 5.269 -5.899 -6.210 1.00 94.31 106 VAL A O 1
ATOM 854 N N . ARG A 1 107 ? 6.791 -7.417 -6.864 1.00 93.75 107 ARG A N 1
ATOM 855 C CA . ARG A 1 107 ? 7.749 -6.465 -7.433 1.00 93.75 107 ARG A CA 1
ATOM 856 C C . ARG A 1 107 ? 7.686 -6.519 -8.955 1.00 93.75 107 ARG A C 1
ATOM 858 O O . ARG A 1 107 ? 7.865 -7.573 -9.561 1.00 93.75 107 ARG A O 1
ATOM 865 N N . HIS A 1 108 ? 7.411 -5.380 -9.571 1.00 91.38 108 HIS A N 1
ATOM 866 C CA . HIS A 1 108 ? 7.294 -5.218 -11.011 1.00 91.38 108 HIS A CA 1
ATOM 867 C C . HIS A 1 108 ? 8.451 -4.365 -11.524 1.00 91.38 108 HIS A C 1
ATOM 869 O O . HIS A 1 108 ? 8.499 -3.159 -11.273 1.00 91.38 108 HIS A O 1
ATOM 875 N N . LEU A 1 109 ? 9.342 -4.982 -12.301 1.00 90.62 109 LEU A N 1
ATOM 876 C CA . LEU A 1 109 ? 10.370 -4.258 -13.038 1.00 90.62 109 LEU A CA 1
ATOM 877 C C . LEU A 1 109 ? 9.717 -3.545 -14.233 1.00 90.62 109 LEU A C 1
ATOM 879 O O . LEU A 1 109 ? 9.356 -4.176 -15.227 1.00 90.62 109 LEU A O 1
ATOM 883 N N . THR A 1 110 ? 9.488 -2.238 -14.122 1.00 87.44 110 THR A N 1
ATOM 884 C CA . THR A 1 110 ? 8.773 -1.458 -15.142 1.00 87.44 110 THR A CA 1
ATOM 885 C C . THR A 1 110 ? 9.181 0.009 -15.130 1.00 87.44 110 THR A C 1
ATOM 887 O O . THR A 1 110 ? 9.420 0.589 -14.077 1.00 87.44 110 THR A O 1
ATOM 890 N N . SER A 1 111 ? 9.190 0.646 -16.305 1.00 85.06 111 SER A N 1
ATOM 891 C CA . SER A 1 111 ? 9.414 2.092 -16.448 1.00 85.06 111 SER A CA 1
ATOM 892 C C . SER A 1 111 ? 8.252 2.949 -15.940 1.00 85.06 111 SER A C 1
ATOM 894 O O . SER A 1 111 ? 8.401 4.160 -15.794 1.00 85.06 111 SER A O 1
ATOM 896 N N . LYS A 1 112 ? 7.112 2.334 -15.600 1.00 82.56 112 LYS A N 1
ATOM 897 C CA . LYS A 1 112 ? 5.926 2.985 -15.021 1.00 82.56 112 LYS A CA 1
ATOM 898 C C . LYS A 1 112 ? 6.113 3.376 -13.543 1.00 82.56 112 LYS A C 1
ATOM 900 O O . LYS A 1 112 ? 5.218 3.174 -12.727 1.00 82.56 112 LYS A O 1
ATOM 905 N N . THR A 1 113 ? 7.276 3.918 -13.191 1.00 82.00 113 THR A N 1
ATOM 906 C CA . THR A 1 113 ? 7.603 4.391 -11.835 1.00 82.00 113 THR A CA 1
ATOM 907 C C . THR A 1 113 ? 7.067 5.796 -11.558 1.00 82.00 113 THR A C 1
ATOM 909 O O . THR A 1 113 ? 6.920 6.172 -10.396 1.00 82.00 113 THR A O 1
ATOM 912 N N . PHE A 1 114 ? 6.748 6.555 -12.611 1.00 82.75 114 PHE A N 1
ATOM 913 C CA . PHE A 1 114 ? 5.965 7.783 -12.541 1.00 82.75 114 PHE A CA 1
ATOM 914 C C . PHE A 1 114 ? 4.493 7.443 -12.758 1.00 82.75 114 PHE A C 1
ATOM 916 O O . PHE A 1 114 ? 4.108 6.971 -13.831 1.00 82.75 114 PHE A O 1
ATOM 923 N N . TRP A 1 115 ? 3.676 7.651 -11.735 1.00 81.44 115 TRP A N 1
ATOM 924 C CA . TRP A 1 115 ? 2.273 7.275 -11.768 1.00 81.44 115 TRP A CA 1
ATOM 925 C C . TRP A 1 115 ? 1.395 8.452 -12.175 1.00 81.44 115 TRP A C 1
ATOM 927 O O . TRP A 1 115 ? 1.347 9.471 -11.484 1.00 81.44 115 TRP A O 1
ATOM 937 N N . ASN A 1 116 ? 0.652 8.282 -13.269 1.00 79.88 116 ASN A N 1
ATOM 938 C CA . ASN A 1 116 ? -0.428 9.187 -13.632 1.00 79.88 116 ASN A CA 1
ATOM 939 C C . ASN A 1 116 ? -1.756 8.648 -13.088 1.00 79.88 116 ASN A C 1
ATOM 941 O O . ASN A 1 116 ? -2.214 7.581 -13.505 1.00 79.88 116 ASN A O 1
ATOM 945 N N . ALA A 1 117 ? -2.374 9.389 -12.168 1.00 70.69 117 ALA A N 1
ATOM 946 C CA . ALA A 1 117 ? -3.607 8.967 -11.515 1.00 70.69 117 ALA A CA 1
ATOM 947 C C . ALA A 1 117 ? -4.805 8.782 -12.456 1.00 70.69 117 ALA A C 1
ATOM 949 O O . ALA A 1 117 ? -5.681 7.964 -12.167 1.00 70.69 117 ALA A O 1
ATOM 950 N N . ASP A 1 118 ? -4.798 9.465 -13.599 1.00 73.44 118 ASP A N 1
ATOM 951 C CA . ASP A 1 118 ? -5.849 9.382 -14.615 1.00 73.44 118 ASP A CA 1
ATOM 952 C C . ASP A 1 118 ? -5.628 8.235 -15.615 1.00 73.44 118 ASP A C 1
ATOM 954 O O . ASP A 1 118 ? -6.515 7.909 -16.407 1.00 73.44 118 ASP A O 1
ATOM 958 N N . SER A 1 119 ? -4.454 7.595 -15.594 1.00 78.00 119 SER A N 1
ATOM 959 C CA . SER A 1 119 ? -4.114 6.523 -16.529 1.00 78.00 119 SER A CA 1
ATOM 960 C C . SER A 1 119 ? -4.481 5.148 -15.968 1.00 78.00 119 SER A C 1
ATOM 962 O O . SER A 1 119 ? -3.927 4.660 -14.980 1.00 78.00 119 SER A O 1
ATOM 964 N N . ILE A 1 120 ? -5.411 4.479 -16.655 1.00 72.44 120 ILE A N 1
ATOM 965 C CA . ILE A 1 120 ? -5.887 3.137 -16.295 1.00 72.44 120 ILE A CA 1
ATOM 966 C C . ILE A 1 120 ? -4.795 2.060 -16.409 1.00 72.44 120 ILE A C 1
ATOM 968 O O . ILE A 1 120 ? -4.839 1.045 -15.715 1.00 72.44 120 ILE A O 1
ATOM 972 N N . ASP A 1 121 ? -3.794 2.293 -17.256 1.00 76.62 121 ASP A N 1
ATOM 973 C CA . ASP A 1 121 ? -2.730 1.342 -17.588 1.00 76.62 121 ASP A CA 1
ATOM 974 C C . ASP A 1 121 ? -1.758 1.085 -16.416 1.00 76.62 121 ASP A C 1
ATOM 976 O O . ASP A 1 121 ? -1.038 0.081 -16.384 1.00 76.62 121 ASP A O 1
ATOM 9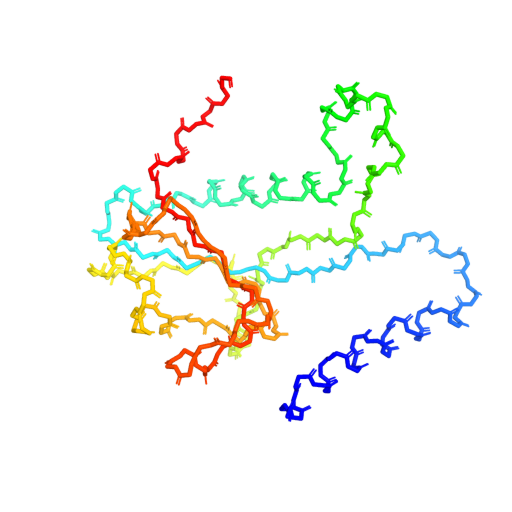80 N N . HIS A 1 122 ? -1.768 1.948 -15.396 1.00 74.06 122 HIS A N 1
ATOM 981 C CA . HIS A 1 122 ? -1.020 1.702 -14.164 1.00 74.06 122 HIS A CA 1
ATOM 982 C C . HIS A 1 122 ? -1.706 0.683 -13.233 1.00 74.06 122 HIS A C 1
ATOM 984 O O . HIS A 1 122 ? -1.038 0.033 -12.433 1.00 74.06 122 HIS A O 1
ATOM 990 N N . PHE A 1 123 ? -3.014 0.439 -13.385 1.00 76.44 123 PHE A N 1
ATOM 991 C CA . PHE A 1 123 ? -3.774 -0.509 -12.551 1.00 76.44 123 PHE A CA 1
ATOM 992 C C . PHE A 1 123 ? -3.788 -1.946 -13.089 1.00 76.44 123 PHE A C 1
ATOM 994 O O . PHE A 1 123 ? -4.485 -2.804 -12.549 1.00 76.44 123 PHE A O 1
ATOM 1001 N N . ARG A 1 124 ? -3.005 -2.236 -14.133 1.00 81.81 124 ARG A N 1
ATOM 1002 C CA . ARG A 1 124 ? -2.884 -3.566 -14.756 1.00 81.81 124 ARG A CA 1
ATOM 1003 C C . ARG A 1 124 ? -2.621 -4.698 -13.754 1.00 81.81 124 ARG A C 1
ATOM 1005 O O . ARG A 1 124 ? -3.070 -5.814 -13.981 1.00 81.81 124 ARG A O 1
ATOM 1012 N N . TYR A 1 125 ? -1.887 -4.420 -12.679 1.00 86.69 125 TYR A N 1
ATOM 1013 C CA . TYR A 1 125 ? -1.468 -5.424 -11.696 1.00 86.69 125 TYR A CA 1
ATOM 1014 C C . TYR A 1 125 ? -2.454 -5.598 -10.526 1.00 86.69 125 TYR A C 1
ATOM 1016 O O . TYR A 1 125 ? -2.167 -6.332 -9.589 1.00 86.69 125 TYR A O 1
ATOM 1024 N N . THR A 1 126 ? -3.606 -4.911 -10.542 1.00 88.06 126 THR A N 1
ATOM 1025 C CA . THR A 1 126 ? -4.579 -4.952 -9.435 1.00 88.06 126 THR A CA 1
ATOM 1026 C C . THR A 1 126 ? -5.108 -6.372 -9.228 1.00 88.06 126 THR A C 1
ATOM 1028 O O . THR A 1 126 ? -5.703 -6.958 -10.132 1.00 88.06 126 THR A O 1
ATOM 1031 N N . TRP A 1 127 ? -4.958 -6.891 -8.010 1.00 90.50 127 TRP A N 1
ATOM 1032 C CA . TRP A 1 127 ? -5.616 -8.121 -7.568 1.00 90.50 127 TRP A CA 1
ATOM 1033 C C . TRP A 1 127 ? -7.107 -7.884 -7.294 1.00 90.50 127 TRP A C 1
ATOM 1035 O O . TRP A 1 127 ? -7.490 -6.736 -7.043 1.00 90.50 127 TRP A O 1
ATOM 1045 N N . PRO A 1 128 ? -7.955 -8.936 -7.295 1.00 87.94 128 PRO A N 1
ATOM 1046 C CA . PRO A 1 128 ? -9.396 -8.817 -7.096 1.00 87.94 128 PRO A CA 1
ATOM 1047 C C . PRO A 1 128 ? -9.738 -7.967 -5.862 1.00 87.94 128 PRO A C 1
ATOM 1049 O O . PRO A 1 128 ? -9.459 -8.362 -4.727 1.00 87.94 128 PRO A O 1
ATOM 1052 N N . PRO A 1 129 ? -10.304 -6.769 -6.058 1.00 80.88 129 PRO A N 1
ATOM 1053 C CA . PRO A 1 129 ? -10.443 -5.780 -4.993 1.00 80.88 129 PRO A CA 1
ATOM 1054 C C . PRO A 1 129 ? -11.586 -6.075 -4.022 1.00 80.88 129 PRO A C 1
ATOM 1056 O O . PRO A 1 129 ? -11.727 -5.408 -3.004 1.00 80.88 129 PRO A O 1
ATOM 1059 N N . ASP A 1 130 ? -12.419 -7.056 -4.355 1.00 81.81 130 ASP A N 1
ATOM 1060 C CA . ASP A 1 130 ? -13.429 -7.643 -3.484 1.00 81.81 130 ASP A CA 1
ATOM 1061 C C . ASP A 1 130 ? -12.827 -8.618 -2.459 1.00 81.81 130 ASP A C 1
ATOM 1063 O O . ASP A 1 130 ? -13.522 -9.013 -1.524 1.00 81.81 130 ASP A O 1
ATOM 1067 N N . LYS A 1 131 ? -11.552 -8.999 -2.626 1.00 82.94 131 LYS A N 1
ATOM 1068 C CA . LYS A 1 131 ? -10.832 -9.943 -1.758 1.00 82.94 131 LYS A CA 1
ATOM 1069 C C . LYS A 1 131 ? -9.559 -9.364 -1.139 1.00 82.94 131 LYS A C 1
ATOM 1071 O O . LYS A 1 131 ? -9.194 -9.774 -0.041 1.00 82.94 131 LYS A O 1
ATOM 1076 N N . TYR A 1 132 ? -8.894 -8.433 -1.825 1.00 88.06 132 TYR A N 1
ATOM 1077 C CA . TYR A 1 132 ? -7.599 -7.889 -1.415 1.00 88.06 132 TYR A CA 1
ATOM 1078 C C . TYR A 1 132 ? -7.598 -6.361 -1.393 1.00 88.06 132 TYR A C 1
ATOM 1080 O O . TYR A 1 132 ? -8.048 -5.701 -2.336 1.00 88.06 132 TYR A O 1
ATOM 1088 N N . LEU A 1 133 ? -6.994 -5.796 -0.351 1.00 89.56 133 LEU A N 1
ATOM 1089 C CA . LEU A 1 133 ? -6.613 -4.391 -0.316 1.00 89.56 133 LEU A CA 1
ATOM 1090 C C . LEU A 1 133 ? -5.290 -4.211 -1.069 1.00 89.56 133 LEU A C 1
ATOM 1092 O O . LEU A 1 133 ? -4.275 -4.808 -0.713 1.00 89.56 133 LEU A O 1
ATOM 1096 N N . ASN A 1 134 ? -5.307 -3.390 -2.118 1.00 89.56 134 ASN A N 1
ATOM 1097 C CA . ASN A 1 134 ? -4.158 -3.196 -3.000 1.00 89.56 134 ASN A CA 1
ATOM 1098 C C . ASN A 1 134 ? -3.414 -1.898 -2.648 1.00 89.56 134 ASN A C 1
ATOM 1100 O O . ASN A 1 134 ? -3.991 -0.809 -2.750 1.00 89.56 134 ASN A O 1
ATOM 1104 N N . PHE A 1 135 ? -2.131 -2.012 -2.310 1.00 90.50 135 PHE A N 1
ATOM 1105 C CA . PHE A 1 135 ? -1.205 -0.888 -2.180 1.00 90.50 135 PHE A CA 1
ATOM 1106 C C . PHE A 1 135 ? -0.289 -0.801 -3.394 1.00 90.50 135 PHE A C 1
ATOM 1108 O O . PHE A 1 135 ? 0.223 -1.819 -3.853 1.00 90.50 135 PHE A O 1
ATOM 1115 N N . TYR A 1 136 ? -0.045 0.414 -3.881 1.00 89.81 136 TYR A N 1
ATOM 1116 C CA . TYR A 1 136 ? 0.951 0.673 -4.920 1.00 89.81 136 TYR A CA 1
ATOM 1117 C C . TYR A 1 136 ? 2.059 1.572 -4.394 1.00 89.81 136 TYR A C 1
ATOM 1119 O O . TYR A 1 136 ? 1.788 2.650 -3.858 1.00 89.81 136 TYR A O 1
ATOM 1127 N N . ILE A 1 137 ? 3.300 1.138 -4.598 1.00 88.81 137 ILE A N 1
ATOM 1128 C CA . ILE A 1 137 ? 4.505 1.892 -4.261 1.00 88.81 137 ILE A CA 1
ATOM 1129 C C . ILE A 1 137 ? 5.223 2.239 -5.555 1.00 88.81 137 ILE A C 1
ATOM 1131 O O . ILE A 1 137 ? 5.562 1.360 -6.352 1.00 88.81 137 ILE A O 1
ATOM 1135 N N . VAL A 1 138 ? 5.436 3.536 -5.749 1.00 88.62 138 VAL A N 1
ATOM 1136 C CA . VAL A 1 138 ? 6.027 4.125 -6.953 1.00 88.62 138 VAL A CA 1
ATOM 1137 C C . VAL A 1 138 ? 6.993 5.245 -6.589 1.00 88.62 138 VAL A C 1
ATOM 1139 O O . VAL A 1 138 ? 6.999 5.752 -5.464 1.00 88.62 138 VAL A O 1
ATOM 1142 N N . LYS A 1 139 ? 7.809 5.665 -7.559 1.00 85.31 139 LYS A N 1
ATOM 1143 C CA . LYS A 1 139 ? 8.779 6.744 -7.358 1.00 85.31 139 LYS A CA 1
ATOM 1144 C C . LYS A 1 139 ? 8.089 8.085 -7.124 1.00 85.31 139 LYS A C 1
ATOM 1146 O O . LYS A 1 139 ? 8.462 8.805 -6.201 1.00 85.31 139 LYS A O 1
ATOM 1151 N N . SER A 1 140 ? 7.100 8.414 -7.948 1.00 81.62 140 SER A N 1
ATOM 1152 C CA . SER A 1 140 ? 6.301 9.627 -7.794 1.00 81.62 140 SER A CA 1
ATOM 1153 C C . SER A 1 140 ? 4.929 9.488 -8.436 1.00 81.62 140 SER A C 1
ATOM 1155 O O . SER A 1 140 ? 4.701 8.632 -9.289 1.00 81.62 140 SER A O 1
ATOM 1157 N N . ILE A 1 141 ? 4.007 10.335 -7.993 1.00 83.38 141 ILE A N 1
ATOM 1158 C CA . ILE A 1 141 ? 2.635 10.427 -8.484 1.00 83.38 141 ILE A CA 1
ATOM 1159 C C . ILE A 1 141 ? 2.428 11.877 -8.934 1.00 83.38 141 ILE A C 1
ATOM 1161 O O . ILE A 1 141 ? 2.906 12.801 -8.277 1.00 83.38 141 ILE A O 1
ATOM 1165 N N . ASN A 1 142 ? 1.734 12.084 -10.050 1.00 80.12 142 ASN A N 1
ATOM 1166 C CA . ASN A 1 142 ? 1.580 13.402 -10.674 1.00 80.12 142 ASN A CA 1
ATOM 1167 C C . ASN A 1 142 ? 0.723 14.410 -9.885 1.00 80.12 142 ASN A C 1
ATOM 1169 O O . ASN A 1 142 ? 0.844 15.606 -10.125 1.00 80.12 142 ASN A O 1
ATOM 1173 N N . ILE A 1 143 ? -0.147 13.944 -8.985 1.00 73.00 143 ILE A N 1
ATOM 1174 C CA . ILE A 1 143 ? -1.151 14.790 -8.315 1.00 73.00 143 ILE A CA 1
ATOM 1175 C C . ILE A 1 143 ? -0.897 15.032 -6.822 1.00 73.00 143 ILE A C 1
ATOM 1177 O O . ILE A 1 143 ? -1.354 16.035 -6.286 1.00 73.00 143 ILE A O 1
ATOM 1181 N N . ALA A 1 144 ? -0.230 14.108 -6.127 1.00 72.88 144 ALA A N 1
ATOM 1182 C CA . ALA A 1 144 ? -0.142 14.099 -4.665 1.00 72.88 144 ALA A CA 1
ATOM 1183 C C . ALA A 1 144 ? 0.922 13.097 -4.185 1.00 72.88 144 ALA A C 1
ATOM 1185 O O . ALA A 1 144 ? 1.240 12.165 -4.919 1.00 72.88 144 ALA A O 1
ATOM 1186 N N . PRO A 1 145 ? 1.434 13.200 -2.945 1.00 67.31 145 PRO A N 1
ATOM 1187 C CA . PRO A 1 145 ? 2.333 12.189 -2.383 1.00 67.31 145 PRO A CA 1
ATOM 1188 C C . PRO A 1 145 ? 1.629 10.848 -2.142 1.00 67.31 145 PRO A C 1
ATOM 1190 O O . PRO A 1 145 ? 2.271 9.803 -2.163 1.00 67.31 145 PRO A O 1
ATOM 1193 N N . ALA A 1 146 ? 0.314 10.861 -1.936 1.00 74.38 146 ALA A N 1
ATOM 1194 C CA . ALA A 1 146 ? -0.500 9.665 -1.855 1.00 74.38 146 ALA A CA 1
ATOM 1195 C C . ALA A 1 146 ? -1.948 9.970 -2.236 1.00 74.38 146 ALA A C 1
ATOM 1197 O O . ALA A 1 146 ? -2.399 11.107 -2.104 1.00 74.38 146 ALA A O 1
ATOM 1198 N N . TYR A 1 147 ? -2.690 8.960 -2.684 1.00 70.94 147 TYR A N 1
ATOM 1199 C CA . TYR A 1 147 ? -4.134 9.082 -2.869 1.00 70.94 147 TYR A CA 1
ATOM 1200 C C . TYR A 1 147 ? -4.838 7.739 -2.691 1.00 70.94 147 TYR A C 1
ATOM 1202 O O . TYR A 1 147 ? -4.217 6.674 -2.767 1.00 70.94 147 TYR A O 1
ATOM 1210 N N . THR A 1 148 ? -6.141 7.803 -2.414 1.00 75.94 148 THR A N 1
ATOM 1211 C CA . THR A 1 148 ? -6.986 6.625 -2.241 1.00 75.94 148 THR A CA 1
ATOM 1212 C C . THR A 1 148 ? -8.280 6.738 -3.026 1.00 75.94 148 THR A C 1
ATOM 1214 O O . THR A 1 148 ? -8.849 7.822 -3.154 1.00 75.94 148 THR A O 1
ATOM 1217 N N . PHE A 1 149 ? -8.759 5.614 -3.550 1.00 68.12 149 PHE A N 1
ATOM 1218 C CA . PHE A 1 149 ? -10.080 5.558 -4.164 1.00 68.12 149 PHE A CA 1
ATOM 1219 C C . PHE A 1 149 ? -11.133 5.254 -3.106 1.00 68.12 149 PHE A C 1
ATOM 1221 O O . PHE A 1 149 ? -11.107 4.209 -2.451 1.00 68.12 149 PHE A O 1
ATOM 1228 N N . LEU A 1 150 ? -12.094 6.168 -2.972 1.00 67.31 150 LEU A N 1
ATOM 1229 C CA . LEU A 1 150 ? -13.270 5.936 -2.147 1.00 67.31 150 LEU A CA 1
ATOM 1230 C C . LEU A 1 150 ? -14.153 4.846 -2.769 1.00 67.31 150 LEU A C 1
ATOM 1232 O O . LEU A 1 150 ? -14.241 4.756 -3.999 1.00 67.31 150 LEU A O 1
ATOM 1236 N N . PRO A 1 151 ? -14.910 4.098 -1.948 1.00 58.59 151 PRO A N 1
ATOM 1237 C CA . PRO A 1 151 ? -15.840 3.083 -2.437 1.00 58.59 151 PRO A CA 1
ATOM 1238 C C . PRO A 1 151 ? -16.882 3.589 -3.459 1.00 58.59 151 PRO A C 1
ATOM 1240 O O . PRO A 1 151 ? -17.448 2.778 -4.185 1.00 58.59 151 PRO A O 1
ATOM 1243 N N . TRP A 1 152 ? -17.148 4.906 -3.530 1.00 43.28 152 TRP A N 1
ATOM 1244 C CA . TRP A 1 152 ? -18.262 5.501 -4.290 1.00 43.28 152 TRP A CA 1
ATOM 1245 C C . TRP A 1 152 ? -17.878 6.429 -5.472 1.00 43.28 152 TRP A C 1
ATOM 1247 O O . TRP A 1 152 ? -18.735 7.131 -6.006 1.00 43.28 152 TRP A O 1
ATOM 1257 N N . HIS A 1 153 ? -16.628 6.484 -5.943 1.00 45.75 153 HIS A N 1
ATOM 1258 C CA . HIS A 1 153 ? -16.280 7.488 -6.969 1.00 45.75 153 HIS A CA 1
ATOM 1259 C C . HIS A 1 153 ? -16.999 7.275 -8.329 1.00 45.75 153 HIS A C 1
ATOM 1261 O O . HIS A 1 153 ? -16.736 6.314 -9.056 1.00 45.75 153 HIS A O 1
ATOM 1267 N N . ARG A 1 154 ? -17.890 8.215 -8.699 1.00 44.72 154 ARG A N 1
ATOM 1268 C CA . ARG A 1 154 ? -18.513 8.358 -10.031 1.00 44.72 154 ARG A CA 1
ATOM 1269 C C . ARG A 1 154 ? -17.592 9.175 -10.945 1.00 44.72 154 ARG A C 1
ATOM 1271 O O . ARG A 1 154 ? -17.632 10.398 -10.902 1.00 44.72 154 ARG A O 1
ATOM 1278 N N . ASN A 1 155 ? -16.808 8.532 -11.810 1.00 39.50 155 ASN A N 1
ATOM 1279 C CA . ASN A 1 155 ? -16.380 9.185 -13.052 1.00 39.50 155 ASN A CA 1
ATOM 1280 C C . ASN A 1 155 ? -16.266 8.165 -14.197 1.00 39.50 155 ASN A C 1
ATOM 1282 O O . ASN A 1 155 ? -15.591 7.139 -14.081 1.00 39.50 155 ASN A O 1
ATOM 1286 N N . SER A 1 156 ? -16.974 8.435 -15.292 1.00 38.91 156 SER A N 1
ATOM 1287 C CA . SER A 1 156 ? -17.390 7.495 -16.347 1.00 38.91 156 SER A CA 1
ATOM 1288 C C . SER A 1 156 ? -16.277 6.993 -17.280 1.00 38.91 156 SER A C 1
ATOM 1290 O O . SER A 1 156 ? -16.559 6.258 -18.222 1.00 38.91 156 SER A O 1
ATOM 1292 N N . ARG A 1 157 ? -15.006 7.301 -16.993 1.00 39.78 157 ARG A N 1
ATOM 1293 C CA . ARG A 1 157 ? -13.833 6.726 -17.687 1.00 39.78 157 ARG A CA 1
ATOM 1294 C C . ARG A 1 157 ? -13.015 5.755 -16.821 1.00 39.78 157 ARG A C 1
ATOM 1296 O O . ARG A 1 157 ? -12.206 5.003 -17.348 1.00 39.78 157 ARG A O 1
ATOM 1303 N N . LEU A 1 158 ? -13.286 5.706 -15.512 1.00 43.00 158 LEU A N 1
ATOM 1304 C CA . LEU A 1 158 ? -12.609 4.863 -14.509 1.00 43.00 158 LEU A CA 1
ATOM 1305 C C . LEU A 1 158 ? -13.509 3.725 -13.983 1.00 43.00 158 LEU A C 1
ATOM 1307 O O . LEU A 1 158 ? -13.222 3.083 -12.971 1.00 43.00 158 LEU A O 1
ATOM 1311 N N . CYS A 1 159 ? -14.617 3.436 -14.672 1.00 33.44 159 CYS A N 1
ATOM 1312 C CA . CYS A 1 159 ? -15.623 2.461 -14.248 1.00 33.44 159 CYS A CA 1
ATOM 1313 C C . CYS A 1 159 ? -15.211 0.994 -14.472 1.00 33.44 159 CYS A C 1
ATOM 1315 O O . CYS A 1 159 ? -15.924 0.242 -15.144 1.00 33.44 159 CYS A O 1
ATOM 1317 N N . ARG A 1 160 ? -14.121 0.532 -13.847 1.00 37.50 160 ARG A N 1
ATOM 1318 C CA . ARG A 1 160 ? -13.894 -0.916 -13.678 1.00 37.50 160 ARG A CA 1
ATOM 1319 C C . ARG A 1 160 ? -13.412 -1.393 -12.319 1.00 37.50 160 ARG A C 1
ATOM 1321 O O . ARG A 1 160 ? -13.240 -2.597 -12.171 1.00 37.50 160 ARG A O 1
ATOM 1328 N N . CYS A 1 161 ? -13.283 -0.541 -11.307 1.00 31.45 161 CYS A N 1
ATOM 1329 C CA . CYS A 1 161 ? -12.687 -0.988 -10.050 1.00 31.45 161 CYS A CA 1
ATOM 1330 C C . CYS A 1 161 ? -13.422 -0.402 -8.842 1.00 31.45 161 CYS A C 1
ATOM 1332 O O . CYS A 1 161 ? -13.229 0.753 -8.487 1.00 31.45 161 CYS A O 1
ATOM 1334 N N . HIS A 1 162 ? -14.290 -1.212 -8.226 1.00 31.72 162 HIS A N 1
ATOM 1335 C CA . HIS A 1 162 ? -14.848 -0.969 -6.886 1.00 31.72 162 HIS A CA 1
ATOM 1336 C C . HIS A 1 162 ? -13.759 -1.216 -5.827 1.00 31.72 162 HIS A C 1
ATOM 1338 O O . HIS A 1 162 ? -13.886 -2.102 -4.989 1.00 31.72 162 HIS A O 1
ATOM 1344 N N . SER A 1 163 ? -12.636 -0.507 -5.925 1.00 38.38 163 SER A N 1
ATOM 1345 C CA . SER A 1 163 ? -11.416 -0.848 -5.199 1.00 38.38 163 SER A CA 1
ATOM 1346 C C . SER A 1 163 ? -11.011 0.268 -4.263 1.00 38.38 163 SER A C 1
ATOM 1348 O O . SER A 1 163 ? -10.648 1.344 -4.725 1.00 38.38 163 SER A O 1
ATOM 1350 N N . MET A 1 164 ? -10.975 -0.033 -2.968 1.00 37.91 164 MET A N 1
ATOM 1351 C CA . MET A 1 164 ? -10.116 0.690 -2.042 1.00 37.91 164 MET A CA 1
ATOM 1352 C C . MET A 1 164 ? -8.673 0.409 -2.474 1.00 37.91 164 MET A C 1
ATOM 1354 O O . MET A 1 164 ? -8.254 -0.747 -2.574 1.00 37.91 164 MET A O 1
ATOM 1358 N N . ARG A 1 165 ? -7.947 1.454 -2.854 1.00 55.84 165 ARG A N 1
ATOM 1359 C CA . ARG A 1 165 ? -6.555 1.368 -3.311 1.00 55.84 165 ARG A CA 1
ATOM 1360 C C . ARG A 1 165 ? -5.822 2.508 -2.674 1.00 55.84 165 ARG A C 1
ATOM 1362 O O . ARG A 1 165 ? -6.348 3.611 -2.708 1.00 55.84 165 ARG A O 1
ATOM 1369 N N . ILE A 1 166 ? -4.642 2.255 -2.144 1.00 57.25 166 ILE A N 1
ATOM 1370 C CA . ILE A 1 166 ? -3.823 3.300 -1.546 1.00 57.25 166 ILE A CA 1
ATOM 1371 C C . ILE A 1 166 ? -2.517 3.349 -2.316 1.00 57.25 166 ILE A C 1
ATOM 1373 O O . ILE A 1 166 ? -1.886 2.326 -2.585 1.00 57.25 166 ILE A O 1
ATOM 1377 N N . GLN A 1 167 ? -2.147 4.549 -2.727 1.00 56.66 167 GLN A N 1
ATOM 1378 C CA . GLN A 1 167 ? -0.997 4.777 -3.585 1.00 56.66 167 GLN A CA 1
ATOM 1379 C C . GLN A 1 167 ? -0.081 5.723 -2.861 1.00 56.66 167 GLN A C 1
ATOM 1381 O O . GLN A 1 167 ? -0.550 6.759 -2.406 1.00 56.66 167 GLN A O 1
ATOM 1386 N N . ILE A 1 168 ? 1.184 5.349 -2.717 1.00 60.91 168 ILE A N 1
ATOM 1387 C CA . ILE A 1 168 ? 2.137 6.091 -1.899 1.00 60.91 168 ILE A CA 1
ATOM 1388 C C . ILE A 1 168 ? 3.399 6.308 -2.733 1.00 60.91 168 ILE A C 1
ATOM 1390 O O . ILE A 1 168 ? 4.050 5.360 -3.176 1.00 60.91 168 ILE A O 1
ATOM 1394 N N . SER A 1 169 ? 3.723 7.576 -2.962 1.00 56.69 169 SER A N 1
ATOM 1395 C CA . SER A 1 169 ? 4.991 8.032 -3.525 1.00 56.69 169 SER A CA 1
ATOM 1396 C C . SER A 1 169 ? 6.097 7.903 -2.481 1.00 56.69 169 SER A C 1
ATOM 1398 O O . SER A 1 169 ? 5.900 8.212 -1.302 1.00 56.69 169 SER A O 1
ATOM 1400 N N . ARG A 1 170 ? 7.301 7.511 -2.909 1.00 51.03 170 ARG A N 1
ATOM 1401 C CA . ARG A 1 170 ? 8.452 7.383 -2.003 1.00 51.03 170 ARG A CA 1
ATOM 1402 C C . ARG A 1 170 ? 8.925 8.713 -1.390 1.00 51.03 170 ARG A C 1
ATOM 1404 O O . ARG A 1 170 ? 9.696 8.682 -0.437 1.00 51.03 170 ARG A O 1
ATOM 1411 N N . GLN A 1 171 ? 8.470 9.871 -1.882 1.00 38.09 171 GLN A N 1
ATOM 1412 C CA . GLN A 1 171 ? 8.939 11.189 -1.418 1.00 38.09 171 GLN A CA 1
ATOM 1413 C C . GLN A 1 171 ? 8.758 11.461 0.093 1.00 38.09 171 GLN A C 1
ATOM 1415 O O . GLN A 1 171 ? 9.299 12.447 0.576 1.00 38.09 171 GLN A O 1
ATOM 1420 N N . HIS A 1 172 ? 8.049 10.617 0.851 1.00 43.69 172 HIS A N 1
ATOM 1421 C CA . HIS A 1 172 ? 7.871 10.766 2.305 1.00 43.69 172 HIS A CA 1
ATOM 1422 C C . HIS A 1 172 ? 8.273 9.548 3.159 1.00 43.69 172 HIS A C 1
ATOM 1424 O O . HIS A 1 172 ? 8.146 9.603 4.378 1.00 43.69 172 HIS A O 1
ATOM 1430 N N . TRP A 1 173 ? 8.845 8.480 2.586 1.00 39.31 173 TRP A N 1
ATOM 1431 C CA . TRP A 1 173 ? 9.303 7.321 3.384 1.00 39.31 173 TRP A CA 1
ATOM 1432 C C . TRP A 1 173 ? 10.521 7.619 4.284 1.00 39.31 173 TRP A C 1
ATOM 1434 O O . TRP A 1 173 ? 10.949 6.759 5.047 1.00 39.31 173 TRP A O 1
ATOM 1444 N N . ASN A 1 174 ? 11.066 8.838 4.211 1.00 30.75 174 ASN A N 1
ATOM 1445 C CA . ASN A 1 174 ? 12.152 9.322 5.063 1.00 30.75 174 ASN A CA 1
ATOM 1446 C C . ASN A 1 174 ? 11.682 10.171 6.257 1.00 30.75 174 ASN A C 1
ATOM 1448 O O . ASN A 1 174 ? 12.532 10.645 7.006 1.00 30.75 174 ASN A O 1
ATOM 1452 N N . CYS A 1 175 ? 10.375 10.348 6.486 1.00 29.22 175 CYS A N 1
ATOM 1453 C CA . CYS A 1 175 ? 9.896 10.994 7.712 1.00 29.22 175 CYS A CA 1
ATOM 1454 C C . CYS A 1 175 ? 9.927 9.995 8.881 1.00 29.22 175 CYS A C 1
ATOM 1456 O O . CYS A 1 175 ? 8.902 9.499 9.344 1.00 29.22 175 CYS A O 1
ATOM 1458 N N . LYS A 1 176 ? 11.137 9.687 9.359 1.00 35.16 176 LYS A N 1
ATOM 1459 C CA . LYS A 1 176 ? 11.322 9.315 10.762 1.00 35.16 176 LYS A CA 1
ATOM 1460 C C . LYS A 1 176 ? 11.029 10.576 11.572 1.00 35.16 176 LYS A C 1
ATOM 1462 O O . LYS A 1 176 ? 11.713 11.566 11.362 1.00 35.16 176 LYS A O 1
ATOM 1467 N N . TYR A 1 177 ? 10.006 10.514 12.420 1.00 32.50 177 TYR A N 1
ATOM 1468 C CA . TYR A 1 177 ? 9.799 11.338 13.615 1.00 32.50 177 TYR A CA 1
ATOM 1469 C C . TYR A 1 177 ? 10.505 12.709 13.634 1.00 32.50 177 TYR A C 1
ATOM 1471 O O . TYR A 1 177 ? 11.701 12.795 13.918 1.00 32.50 177 TYR A O 1
ATOM 1479 N N . CYS A 1 178 ? 9.738 13.772 13.410 1.00 33.78 178 CYS A N 1
ATOM 1480 C CA . CYS A 1 178 ? 9.949 15.076 14.038 1.00 33.78 178 CYS A CA 1
ATOM 1481 C C . CYS A 1 178 ? 8.605 15.510 14.616 1.00 33.78 178 CYS A C 1
ATOM 1483 O O . CYS A 1 178 ? 7.592 15.303 13.905 1.00 33.78 178 CYS A O 1
#

Radius of gyration: 18.53 Å; chains: 1; bounding box: 44×36×44 Å